Protein AF-A0A9E0KPJ3-F1 (afdb_monomer_lite)

Sequence (66 aa):
MPGWPELLIILVVVLLVFGVGRIARVGGELGKGVAAFRDGLKEGQESADKKEAAEKTSDSPDDPAV

Structure (mmCIF, N/CA/C/O backbone):
data_AF-A0A9E0KPJ3-F1
#
_entry.id   AF-A0A9E0KPJ3-F1
#
loop_
_atom_site.group_PDB
_atom_site.id
_atom_site.type_symbol
_atom_site.label_atom_id
_atom_site.label_alt_id
_atom_site.label_comp_id
_atom_site.label_asym_id
_atom_site.label_entity_id
_atom_site.label_seq_id
_atom_site.pdbx_PDB_ins_code
_atom_site.Cartn_x
_atom_site.Cartn_y
_atom_site.Cartn_z
_atom_site.occupancy
_atom_site.B_iso_or_equiv
_atom_site.auth_seq_id
_atom_site.auth_comp_id
_atom_site.auth_asym_id
_atom_site.auth_atom_id
_atom_site.pdbx_PDB_model_num
ATOM 1 N N . MET A 1 1 ? 17.504 -19.657 -2.034 1.00 80.25 1 MET A N 1
ATOM 2 C CA . MET A 1 1 ? 16.335 -18.846 -1.634 1.00 80.25 1 MET A CA 1
ATOM 3 C C . MET A 1 1 ? 16.411 -17.557 -2.426 1.00 80.25 1 MET A C 1
ATOM 5 O O . MET A 1 1 ? 17.507 -17.009 -2.455 1.00 80.25 1 MET A O 1
ATOM 9 N N . PRO A 1 2 ? 15.349 -17.127 -3.124 1.00 82.19 2 PRO A N 1
ATOM 10 C CA . PRO A 1 2 ? 15.379 -15.847 -3.826 1.00 82.19 2 PRO A CA 1
ATOM 11 C C . PRO A 1 2 ? 15.673 -14.735 -2.815 1.00 82.19 2 PRO A C 1
ATOM 13 O O . PRO A 1 2 ? 15.109 -14.730 -1.717 1.00 82.19 2 PRO A O 1
ATOM 16 N N . GLY A 1 3 ? 16.606 -13.854 -3.150 1.00 91.94 3 GLY A N 1
ATOM 17 C CA . GLY A 1 3 ? 16.950 -12.709 -2.329 1.00 91.94 3 GLY A CA 1
ATOM 18 C C . GLY A 1 3 ? 15.946 -11.569 -2.493 1.00 91.94 3 GLY A C 1
ATOM 19 O O . GLY A 1 3 ? 15.049 -11.581 -3.341 1.00 91.94 3 GLY A O 1
ATOM 20 N N . TRP A 1 4 ? 16.130 -10.538 -1.669 1.00 93.81 4 TRP A N 1
ATOM 21 C CA . TRP A 1 4 ? 15.420 -9.265 -1.800 1.00 93.81 4 TRP A CA 1
ATOM 22 C C . TRP A 1 4 ? 15.488 -8.659 -3.222 1.00 93.81 4 TRP A C 1
ATOM 24 O O . TRP A 1 4 ? 14.463 -8.140 -3.671 1.00 93.81 4 TRP A O 1
ATOM 34 N N . PRO A 1 5 ? 16.616 -8.742 -3.969 1.00 93.75 5 PRO A N 1
ATOM 35 C CA . PRO A 1 5 ? 16.689 -8.225 -5.337 1.00 93.75 5 PRO A CA 1
ATOM 36 C C . PRO A 1 5 ? 15.781 -8.968 -6.325 1.00 93.75 5 PRO A C 1
ATOM 38 O O . PRO A 1 5 ? 15.103 -8.325 -7.127 1.00 93.75 5 PRO A O 1
ATOM 41 N N . GLU A 1 6 ? 15.715 -10.303 -6.263 1.00 93.44 6 GLU A N 1
ATOM 42 C CA . GLU A 1 6 ? 14.849 -11.085 -7.151 1.00 93.44 6 GLU A CA 1
ATOM 43 C C . GLU A 1 6 ? 13.363 -10.794 -6.901 1.00 93.44 6 GLU A C 1
ATOM 45 O O . GLU A 1 6 ? 12.595 -10.665 -7.857 1.00 93.44 6 GLU A O 1
ATOM 50 N N . LEU A 1 7 ? 12.955 -10.611 -5.636 1.00 94.31 7 LEU A N 1
ATOM 51 C CA . LEU A 1 7 ? 11.583 -10.199 -5.309 1.00 94.31 7 LEU A CA 1
ATOM 52 C C . LEU A 1 7 ? 11.231 -8.821 -5.884 1.00 94.31 7 LEU A C 1
ATOM 54 O O . LEU A 1 7 ? 10.115 -8.638 -6.372 1.00 94.31 7 LEU A O 1
ATOM 58 N N . LEU A 1 8 ? 12.161 -7.862 -5.855 1.00 95.06 8 LEU A N 1
ATOM 59 C CA . LEU A 1 8 ? 11.942 -6.536 -6.441 1.00 95.06 8 LEU A CA 1
ATOM 60 C C . LEU A 1 8 ? 11.735 -6.610 -7.956 1.00 95.06 8 LEU A C 1
ATOM 62 O O . LEU A 1 8 ? 10.849 -5.937 -8.480 1.00 95.06 8 LEU A O 1
ATOM 66 N N . ILE A 1 9 ? 12.497 -7.451 -8.660 1.00 95.62 9 ILE A N 1
ATOM 67 C CA . ILE A 1 9 ? 12.327 -7.644 -10.108 1.00 95.62 9 ILE A CA 1
ATOM 68 C C . ILE A 1 9 ? 10.935 -8.209 -10.411 1.00 95.62 9 ILE A C 1
ATOM 70 O O . ILE A 1 9 ? 10.232 -7.690 -11.279 1.00 95.62 9 ILE A O 1
ATOM 74 N N . ILE A 1 10 ? 10.502 -9.227 -9.661 1.00 94.88 10 ILE A N 1
ATOM 75 C CA . ILE A 1 10 ? 9.163 -9.815 -9.813 1.00 94.88 10 ILE A CA 1
ATOM 76 C C . ILE A 1 10 ? 8.081 -8.761 -9.541 1.00 94.88 10 ILE A C 1
ATOM 78 O O . ILE A 1 10 ? 7.122 -8.651 -10.306 1.00 94.88 10 ILE A O 1
ATOM 82 N N . LEU A 1 11 ? 8.252 -7.946 -8.498 1.00 94.19 11 LEU A N 1
ATOM 83 C CA . LEU A 1 11 ? 7.324 -6.869 -8.156 1.00 94.19 11 LEU A CA 1
ATOM 84 C C . LEU A 1 11 ? 7.182 -5.853 -9.297 1.00 94.19 11 LEU A C 1
ATOM 86 O O . LEU A 1 11 ? 6.064 -5.457 -9.625 1.00 94.19 11 LEU A O 1
ATOM 90 N N . VAL A 1 12 ? 8.289 -5.463 -9.935 1.00 95.56 12 VAL A N 1
ATOM 91 C CA . VAL A 1 12 ? 8.265 -4.551 -11.090 1.00 95.56 12 VAL A CA 1
ATOM 92 C C . VAL A 1 12 ? 7.499 -5.169 -12.260 1.00 95.56 12 VAL A C 1
ATOM 94 O O . VAL A 1 12 ? 6.652 -4.497 -12.845 1.00 95.56 12 VAL A O 1
ATOM 97 N N . VAL A 1 13 ? 7.720 -6.450 -12.573 1.00 95.94 13 VAL A N 1
ATOM 98 C CA . VAL A 1 13 ? 6.981 -7.143 -13.647 1.00 95.94 13 VAL A CA 1
ATOM 99 C C . VAL A 1 13 ? 5.478 -7.167 -13.357 1.00 95.94 13 VAL A C 1
ATOM 101 O O . VAL A 1 13 ? 4.676 -6.844 -14.234 1.00 95.94 13 VAL A O 1
ATOM 104 N N . VAL A 1 14 ? 5.082 -7.477 -12.121 1.00 95.31 14 VAL A N 1
ATOM 105 C CA . VAL A 1 14 ? 3.672 -7.446 -11.699 1.00 95.31 14 VAL A CA 1
ATOM 106 C C . VAL A 1 14 ? 3.091 -6.036 -11.850 1.00 95.31 14 VAL A C 1
ATOM 108 O O . VAL A 1 14 ? 1.999 -5.879 -12.394 1.00 95.31 14 VAL A O 1
ATOM 111 N N . LEU A 1 15 ? 3.822 -4.994 -11.446 1.00 94.31 15 LEU A N 1
ATOM 112 C CA . LEU A 1 15 ? 3.378 -3.605 -11.603 1.00 94.31 15 LEU A CA 1
ATOM 113 C C . LEU A 1 15 ? 3.217 -3.195 -13.072 1.00 94.31 15 LEU A C 1
ATOM 115 O O . LEU A 1 15 ? 2.314 -2.416 -13.369 1.00 94.31 15 LEU A O 1
ATOM 119 N N . LEU A 1 16 ? 4.038 -3.717 -13.987 1.00 95.38 16 LEU A N 1
ATOM 120 C CA . LEU A 1 16 ? 3.903 -3.461 -15.425 1.00 95.38 16 LEU A CA 1
ATOM 121 C C . LEU A 1 16 ? 2.686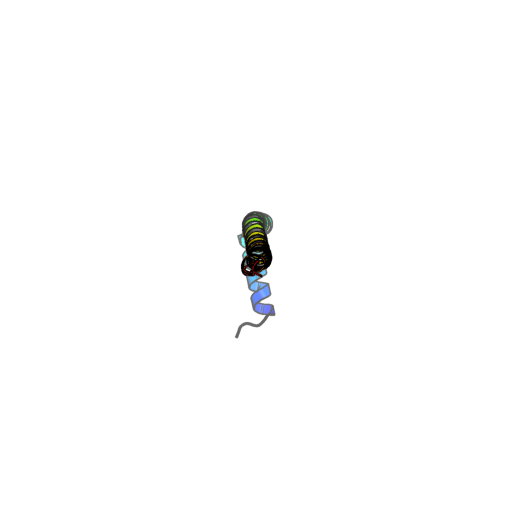 -4.172 -16.032 1.00 95.38 16 LEU A C 1
ATOM 123 O O . LEU A 1 16 ? 1.966 -3.567 -16.821 1.00 95.38 16 LEU A O 1
ATOM 127 N N . VAL A 1 17 ? 2.428 -5.426 -15.646 1.00 95.75 17 VAL A N 1
ATOM 128 C CA . VAL A 1 17 ? 1.288 -6.212 -16.158 1.00 95.75 17 VAL A CA 1
ATOM 129 C C . VAL A 1 17 ? -0.043 -5.668 -15.641 1.00 95.75 17 VAL A C 1
ATOM 131 O O . VAL A 1 17 ? -0.993 -5.490 -16.403 1.00 95.75 17 VAL A O 1
ATOM 134 N N . PHE A 1 18 ? -0.131 -5.414 -14.337 1.00 93.62 18 PHE A N 1
ATOM 135 C CA . PHE A 1 18 ? -1.371 -4.961 -13.708 1.00 93.62 18 PHE A CA 1
ATOM 136 C C . PHE A 1 18 ? -1.548 -3.440 -13.772 1.00 93.62 18 PHE A C 1
ATOM 138 O O . PHE A 1 18 ? -2.683 -2.960 -13.766 1.00 93.62 18 PHE A O 1
ATOM 145 N N . GLY A 1 19 ? -0.451 -2.687 -13.853 1.00 93.44 19 GLY A N 1
ATOM 146 C CA . GLY A 1 19 ? -0.430 -1.229 -13.807 1.00 93.44 19 GLY A CA 1
ATOM 147 C C . GLY A 1 19 ? -0.523 -0.672 -12.381 1.00 93.44 19 GLY A C 1
ATOM 148 O O . GLY A 1 19 ? -1.309 -1.136 -11.550 1.00 93.44 19 GLY A O 1
ATOM 149 N N . VAL A 1 20 ? 0.218 0.408 -12.112 1.00 90.62 20 VAL A 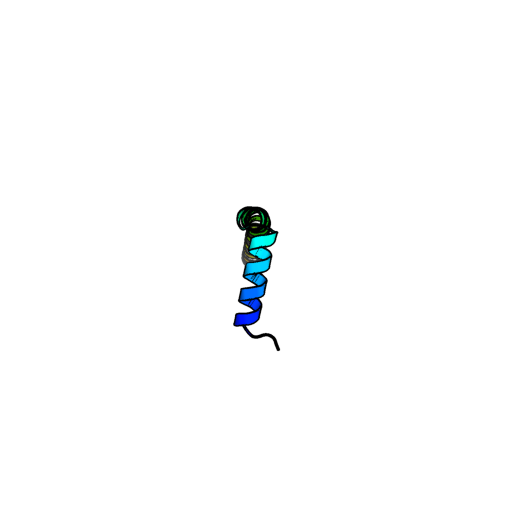N 1
ATOM 150 C CA . VAL A 1 20 ? 0.225 1.089 -10.800 1.00 90.62 20 VAL A CA 1
ATOM 151 C C . VAL A 1 20 ? -1.155 1.622 -10.391 1.00 90.62 20 VAL A C 1
ATOM 153 O O . VAL A 1 20 ? -1.518 1.562 -9.220 1.00 90.62 20 VAL A O 1
ATOM 156 N N . GLY A 1 21 ? -1.968 2.079 -11.352 1.00 93.31 21 GLY A N 1
ATOM 157 C CA . GLY A 1 21 ? -3.301 2.628 -11.080 1.00 93.31 21 GLY A CA 1
ATOM 158 C C . GLY A 1 21 ? -4.317 1.578 -10.620 1.00 93.31 21 GLY A C 1
ATOM 159 O O . GLY A 1 21 ? -5.120 1.845 -9.728 1.00 93.31 21 GLY A O 1
ATOM 160 N N . ARG A 1 22 ? -4.266 0.361 -11.180 1.00 93.19 22 ARG A N 1
ATOM 161 C CA . ARG A 1 22 ? -5.165 -0.734 -10.782 1.00 93.19 22 AR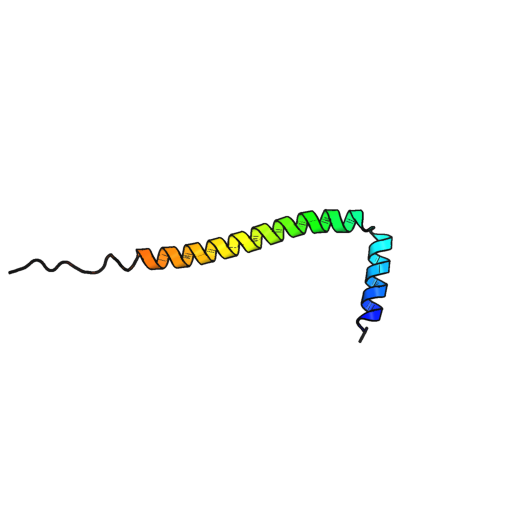G A CA 1
ATOM 162 C C . ARG A 1 22 ? -4.805 -1.256 -9.392 1.00 93.19 22 ARG A C 1
ATOM 164 O O . ARG A 1 22 ? -5.701 -1.446 -8.574 1.00 93.19 22 ARG A O 1
ATOM 171 N N . ILE A 1 23 ? -3.511 -1.410 -9.109 1.00 93.56 23 ILE A N 1
ATOM 172 C CA . ILE A 1 23 ? -3.011 -1.829 -7.792 1.00 93.56 23 ILE A CA 1
ATOM 173 C C . ILE A 1 23 ? -3.332 -0.785 -6.719 1.00 93.56 23 ILE A C 1
ATOM 175 O O . ILE A 1 23 ? -3.826 -1.153 -5.658 1.00 93.56 23 ILE A O 1
ATOM 179 N N . ALA A 1 24 ? -3.140 0.509 -6.997 1.00 93.38 24 ALA A N 1
ATOM 180 C CA . ALA A 1 24 ? -3.481 1.575 -6.055 1.00 93.38 24 ALA A CA 1
ATOM 181 C C . ALA A 1 24 ? -4.989 1.646 -5.767 1.00 93.38 24 ALA A C 1
ATOM 183 O O . ALA A 1 24 ? -5.385 1.860 -4.624 1.00 93.38 24 ALA A O 1
ATOM 184 N N . ARG A 1 25 ? -5.839 1.425 -6.779 1.00 94.50 25 ARG A N 1
ATOM 185 C CA . ARG A 1 25 ? -7.298 1.413 -6.605 1.00 94.50 25 ARG A CA 1
ATOM 186 C C . ARG A 1 25 ? -7.754 0.263 -5.705 1.00 94.50 25 ARG A C 1
ATOM 188 O O . ARG A 1 25 ? -8.439 0.508 -4.718 1.00 94.50 25 ARG A O 1
ATOM 195 N N . VAL A 1 26 ? -7.315 -0.962 -6.005 1.00 94.69 26 VAL A N 1
ATOM 196 C CA . VAL A 1 26 ? -7.647 -2.154 -5.203 1.00 94.69 26 VAL A CA 1
ATOM 197 C C . VAL A 1 26 ? -7.042 -2.050 -3.801 1.00 94.69 26 VAL A C 1
ATOM 199 O O . VAL A 1 26 ? -7.730 -2.263 -2.808 1.00 94.69 26 VAL A O 1
ATOM 202 N N . GLY A 1 27 ? -5.774 -1.651 -3.698 1.00 94.69 27 GLY A N 1
ATOM 203 C CA . GLY A 1 27 ? -5.101 -1.444 -2.417 1.00 94.69 27 GLY A CA 1
ATOM 204 C C . GLY A 1 27 ? -5.749 -0.348 -1.569 1.00 94.69 27 GLY A C 1
ATOM 205 O O . GLY A 1 27 ? -5.819 -0.489 -0.354 1.00 94.69 27 GLY A O 1
ATOM 206 N N . GLY A 1 28 ? -6.276 0.712 -2.185 1.00 95.81 28 GLY A N 1
ATOM 207 C CA . GLY A 1 28 ? -7.000 1.774 -1.488 1.00 95.81 28 GLY A CA 1
ATOM 208 C C . GLY A 1 28 ? -8.334 1.306 -0.901 1.00 95.81 28 GLY A C 1
ATOM 209 O O . GLY A 1 28 ? -8.665 1.669 0.227 1.00 95.81 28 GLY A O 1
ATOM 210 N N . GLU A 1 29 ? -9.087 0.479 -1.629 1.00 95.88 29 GLU A N 1
ATOM 211 C CA . GLU A 1 29 ? -10.340 -0.118 -1.141 1.00 95.88 29 GLU A CA 1
ATOM 212 C C . GLU A 1 29 ? -10.075 -1.116 -0.002 1.00 95.88 29 GLU A C 1
ATOM 214 O O . GLU A 1 29 ? -10.692 -1.023 1.061 1.00 95.88 29 GLU A O 1
ATOM 219 N N . LEU A 1 30 ? -9.083 -1.996 -0.173 1.00 96.50 30 LEU A N 1
ATOM 220 C CA . LEU A 1 30 ? -8.663 -2.938 0.868 1.00 96.50 30 LEU A CA 1
ATOM 221 C C . LEU A 1 30 ? -8.094 -2.220 2.098 1.00 96.50 30 LEU A C 1
ATOM 223 O O . LEU A 1 30 ? -8.416 -2.576 3.229 1.00 96.50 30 LEU A O 1
ATOM 227 N N . GLY A 1 31 ? -7.289 -1.178 1.895 1.00 95.44 31 GLY A N 1
ATOM 228 C CA . GLY A 1 31 ? -6.670 -0.402 2.967 1.00 95.44 31 GLY A CA 1
ATOM 229 C C . GLY A 1 31 ? -7.695 0.292 3.858 1.00 95.44 31 GLY A C 1
ATOM 230 O O . GLY A 1 31 ? -7.539 0.286 5.076 1.00 95.44 31 GLY A O 1
ATOM 231 N N . LYS A 1 32 ? -8.780 0.820 3.279 1.00 95.88 32 LYS A N 1
ATOM 232 C CA . LYS A 1 32 ? -9.899 1.390 4.047 1.00 95.88 32 LYS A CA 1
ATOM 233 C C . LYS A 1 32 ? -10.611 0.336 4.896 1.00 95.88 32 LYS A C 1
ATOM 235 O O . LYS A 1 32 ? -10.902 0.603 6.057 1.00 95.88 32 LYS A O 1
ATOM 240 N N . GLY A 1 33 ? -10.845 -0.859 4.347 1.00 96.44 33 GLY A N 1
ATOM 241 C CA . GLY A 1 33 ? -11.439 -1.972 5.096 1.00 96.44 33 GLY A CA 1
ATOM 242 C C . GLY A 1 33 ? -10.556 -2.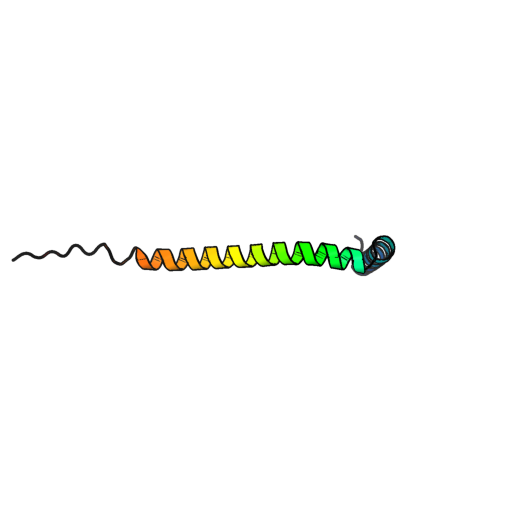433 6.257 1.00 96.44 33 GLY A C 1
ATOM 243 O O . GLY A 1 33 ? -11.033 -2.590 7.378 1.00 96.44 33 GLY A O 1
ATOM 244 N N . VAL A 1 34 ? -9.249 -2.571 6.016 1.00 96.06 34 VAL A N 1
ATOM 245 C CA . VAL A 1 34 ? -8.275 -2.922 7.062 1.00 96.06 34 VAL A CA 1
ATOM 246 C C . VAL A 1 34 ? -8.162 -1.815 8.114 1.00 96.06 34 VAL A C 1
ATOM 248 O O . VAL A 1 34 ? -8.051 -2.125 9.296 1.00 96.06 34 VAL A O 1
ATOM 251 N N . ALA A 1 35 ? -8.209 -0.538 7.722 1.00 95.69 35 ALA A N 1
ATOM 252 C CA . ALA A 1 35 ? -8.201 0.584 8.662 1.00 95.69 35 ALA A CA 1
ATOM 253 C C . ALA A 1 35 ? -9.430 0.549 9.583 1.00 95.69 35 ALA A C 1
ATOM 255 O O . ALA A 1 35 ? -9.262 0.494 10.796 1.00 95.69 35 ALA A O 1
ATOM 256 N N . ALA A 1 36 ? -10.636 0.439 9.017 1.00 95.38 36 ALA A N 1
ATOM 257 C CA . ALA A 1 36 ? -11.872 0.324 9.792 1.00 95.38 36 ALA A CA 1
ATOM 258 C C . ALA A 1 36 ? -11.873 -0.903 10.721 1.00 95.38 36 ALA A C 1
ATOM 260 O O . ALA A 1 36 ? -12.338 -0.826 11.855 1.00 95.38 36 ALA A O 1
ATOM 261 N N . PHE A 1 37 ? -11.304 -2.027 10.271 1.00 94.94 37 PHE A N 1
ATOM 262 C CA . PHE A 1 37 ? -11.146 -3.219 11.104 1.00 94.94 37 PHE A CA 1
ATOM 263 C C . PHE A 1 37 ? -10.189 -2.982 12.281 1.00 94.94 37 PHE A C 1
ATOM 265 O O . PHE A 1 37 ? -10.491 -3.359 13.411 1.00 94.94 37 PHE A O 1
ATOM 272 N N . ARG A 1 38 ? -9.044 -2.330 12.040 1.00 93.88 38 ARG A N 1
ATOM 273 C CA . ARG A 1 38 ? -8.085 -1.979 13.101 1.00 93.88 38 ARG A CA 1
ATOM 274 C C . ARG A 1 38 ? -8.685 -1.005 14.109 1.00 93.88 38 ARG A C 1
ATOM 276 O O . ARG A 1 38 ? -8.417 -1.154 15.298 1.00 93.88 38 ARG A O 1
ATOM 283 N N . ASP A 1 39 ? -9.473 -0.043 13.647 1.00 93.62 39 ASP A N 1
ATOM 284 C CA . ASP A 1 39 ? -10.122 0.942 14.511 1.00 93.62 39 ASP A CA 1
ATOM 285 C C . ASP A 1 39 ? -11.225 0.290 15.358 1.00 93.62 39 ASP A C 1
ATOM 287 O O . ASP A 1 39 ? -11.230 0.462 16.575 1.00 93.62 39 ASP A O 1
ATOM 291 N N . GLY A 1 40 ? -12.058 -0.574 14.768 1.00 92.25 40 GLY A N 1
ATOM 292 C CA . GLY A 1 40 ? -13.074 -1.330 15.509 1.00 92.25 40 GLY A CA 1
ATOM 293 C C . GLY A 1 40 ? -12.492 -2.287 16.559 1.00 92.25 40 GLY A C 1
ATOM 294 O O . GLY A 1 40 ? -13.060 -2.440 17.638 1.00 92.25 40 GLY A O 1
ATOM 295 N N . LEU A 1 41 ? -11.328 -2.898 16.295 1.00 91.81 41 LEU A N 1
ATOM 296 C CA . LEU A 1 41 ? -10.628 -3.714 17.299 1.00 91.81 41 LEU A CA 1
ATOM 297 C C . LEU A 1 41 ? -10.130 -2.880 18.488 1.00 91.81 41 LEU A C 1
ATOM 299 O O . LEU A 1 41 ? -10.202 -3.342 19.626 1.00 91.81 41 LEU A O 1
ATOM 303 N N . LYS A 1 42 ? -9.639 -1.660 18.238 1.00 89.69 42 LYS A N 1
ATOM 304 C CA . LYS A 1 42 ? -9.198 -0.743 19.299 1.00 89.69 42 LYS A CA 1
ATOM 305 C C . LYS A 1 42 ? -10.370 -0.238 20.132 1.00 89.69 42 LYS A C 1
ATOM 307 O O . LYS A 1 42 ? -10.291 -0.273 21.354 1.00 89.69 42 LYS A O 1
ATOM 312 N N . GLU A 1 43 ? -11.459 0.169 19.484 1.00 85.31 43 GLU A N 1
ATOM 313 C CA . GLU A 1 43 ? -12.677 0.624 20.163 1.00 85.31 43 GLU A CA 1
ATOM 314 C C . GLU A 1 43 ? -13.308 -0.498 21.004 1.00 85.31 43 GLU A C 1
ATOM 316 O O . GLU A 1 43 ? -13.767 -0.258 22.121 1.00 85.31 43 GLU A O 1
ATOM 321 N N . GLY A 1 44 ? -13.256 -1.745 20.522 1.00 78.94 44 GLY A N 1
ATOM 322 C CA . GLY A 1 44 ? -13.671 -2.923 21.285 1.00 78.94 44 GLY A CA 1
ATOM 323 C C . GLY A 1 44 ? -12.798 -3.201 22.514 1.00 78.94 44 GLY A C 1
ATOM 324 O O . GLY A 1 44 ? -13.331 -3.570 23.560 1.00 78.94 44 GLY A O 1
ATOM 325 N N . GLN A 1 45 ? -11.479 -2.989 22.426 1.00 77.00 45 GLN A N 1
ATOM 326 C CA . GLN A 1 45 ? -10.585 -3.089 23.589 1.00 77.00 45 GLN A CA 1
ATOM 327 C C . GLN A 1 45 ? -10.821 -1.960 24.601 1.00 77.00 45 GLN A C 1
ATOM 329 O O . GLN A 1 45 ? -10.882 -2.225 25.798 1.00 77.00 45 GLN A O 1
ATOM 334 N N . GLU A 1 46 ? -11.003 -0.722 24.140 1.00 71.69 46 GLU A N 1
ATOM 335 C CA . GLU A 1 46 ? -11.273 0.426 25.018 1.00 71.69 46 GLU A CA 1
ATOM 336 C C . GLU A 1 46 ? -12.651 0.315 25.696 1.00 71.69 46 GLU A C 1
ATOM 338 O O . GLU A 1 46 ? -12.810 0.632 26.875 1.00 71.69 46 GLU A O 1
ATOM 343 N N . SER A 1 47 ? -13.646 -0.225 24.988 1.00 62.41 47 SER A N 1
ATOM 344 C CA . SER A 1 47 ? -14.978 -0.498 25.546 1.00 62.41 47 SER A 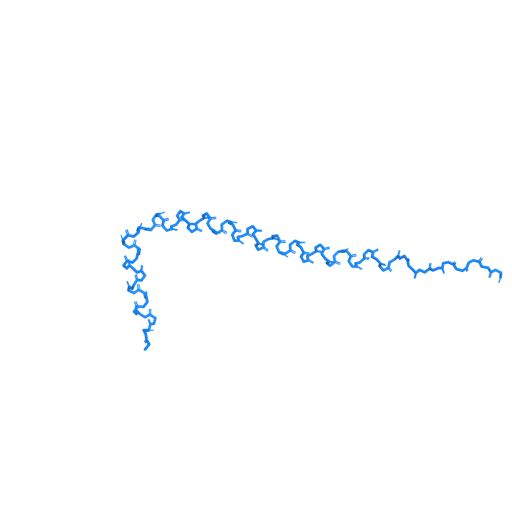CA 1
ATOM 345 C C . SER A 1 47 ? -14.975 -1.632 26.577 1.00 62.41 47 SER A C 1
ATOM 347 O O . SER A 1 47 ? -15.789 -1.613 27.501 1.00 62.41 47 SER A O 1
ATOM 349 N N . ALA A 1 48 ? -14.075 -2.611 26.441 1.00 60.84 48 ALA A N 1
ATOM 350 C CA . ALA A 1 48 ? -13.895 -3.671 27.431 1.00 60.84 48 ALA A CA 1
ATOM 351 C C . ALA A 1 48 ? -13.284 -3.124 28.734 1.00 60.84 48 ALA A C 1
ATOM 353 O O . ALA A 1 48 ? -13.817 -3.395 29.807 1.00 60.84 48 ALA A O 1
ATOM 354 N N . ASP A 1 49 ? -12.262 -2.268 28.629 1.00 59.97 49 ASP A N 1
ATOM 355 C CA . ASP A 1 49 ? -11.606 -1.615 29.774 1.00 59.97 49 ASP A CA 1
ATOM 356 C C . ASP A 1 49 ? -12.575 -0.691 30.544 1.00 59.97 49 ASP A C 1
ATOM 358 O O . ASP A 1 49 ? -12.642 -0.698 31.775 1.00 59.97 49 ASP A O 1
ATOM 362 N N . LYS A 1 50 ? -13.444 0.031 29.821 1.00 58.56 50 LYS A N 1
ATOM 363 C CA . LYS A 1 50 ? -14.439 0.929 30.431 1.00 58.56 50 LYS A CA 1
ATOM 364 C C . LYS A 1 50 ? -15.600 0.206 31.121 1.00 58.56 50 LYS A C 1
ATOM 366 O O . LYS A 1 50 ? -16.230 0.781 32.010 1.00 58.56 50 LYS A O 1
ATOM 371 N N . LYS A 1 51 ? -15.907 -1.033 30.721 1.00 57.78 51 LYS A N 1
ATOM 372 C CA . LYS A 1 51 ? -16.980 -1.839 31.324 1.00 57.78 51 LYS A CA 1
ATOM 373 C C . LYS A 1 51 ? -16.538 -2.478 32.645 1.00 57.78 51 LYS A C 1
ATOM 375 O O . LYS A 1 51 ? -17.351 -2.598 33.556 1.00 57.78 51 LYS A O 1
ATOM 380 N N . GLU A 1 52 ? -15.250 -2.782 32.789 1.00 56.91 52 GLU A N 1
ATOM 381 C CA . GLU A 1 52 ? -14.669 -3.348 34.015 1.00 56.91 52 GLU A CA 1
ATOM 382 C C . GLU A 1 52 ? -14.611 -2.334 35.177 1.00 56.91 52 GLU A C 1
ATOM 384 O O . GLU A 1 52 ? -14.717 -2.707 36.346 1.00 56.91 52 GLU A O 1
ATOM 389 N N . ALA A 1 53 ? -14.534 -1.033 34.872 1.00 56.50 53 ALA A N 1
ATOM 390 C CA . ALA A 1 53 ? -14.575 0.034 35.876 1.00 56.50 53 ALA A CA 1
ATOM 391 C C . ALA A 1 53 ? -15.983 0.301 36.454 1.00 56.50 53 ALA A C 1
ATOM 393 O O . ALA A 1 53 ? -16.093 0.891 37.527 1.00 56.50 53 ALA A O 1
ATOM 394 N N . ALA A 1 54 ? -17.054 -0.132 35.775 1.00 55.44 54 ALA A N 1
ATOM 395 C CA . ALA A 1 54 ? -18.436 0.112 36.201 1.00 55.44 54 ALA A CA 1
ATOM 396 C C . ALA A 1 54 ? -19.020 -0.994 37.105 1.00 55.44 54 ALA A C 1
ATOM 398 O O . ALA A 1 54 ? -19.991 -0.737 37.811 1.00 55.44 54 ALA A O 1
ATOM 399 N N . GLU A 1 55 ? -18.432 -2.199 37.136 1.00 54.69 55 GLU A N 1
ATOM 400 C CA . GLU A 1 55 ? -18.907 -3.302 37.996 1.00 54.69 55 GLU A CA 1
ATOM 401 C C . GLU A 1 55 ? -18.281 -3.329 39.404 1.00 54.69 55 GLU A C 1
ATOM 403 O O . GLU A 1 55 ? -18.809 -3.994 40.289 1.00 54.69 55 GLU A O 1
ATOM 408 N N . LYS A 1 56 ? -17.213 -2.564 39.686 1.00 53.78 56 LYS A N 1
ATOM 409 C CA . LYS A 1 56 ? -16.578 -2.524 41.027 1.00 53.78 56 LYS A CA 1
ATOM 410 C C . LYS A 1 56 ? -17.177 -1.506 42.013 1.00 53.78 56 LYS A C 1
ATOM 412 O O . LYS A 1 56 ? -16.580 -1.234 43.051 1.00 53.78 56 LYS A O 1
ATOM 417 N N . THR A 1 57 ? -18.353 -0.946 41.733 1.00 50.94 57 THR A N 1
ATOM 418 C CA . THR A 1 57 ? -19.079 -0.052 42.660 1.00 50.94 57 THR A CA 1
ATOM 419 C C . THR A 1 57 ? -20.526 -0.522 42.827 1.00 50.94 57 THR A C 1
ATOM 421 O O . THR A 1 57 ? -21.469 0.234 42.644 1.00 50.94 57 THR A O 1
ATOM 424 N N . SER A 1 58 ? -20.741 -1.807 43.109 1.00 56.22 58 SER A N 1
ATOM 425 C CA . SER A 1 58 ? -22.057 -2.293 43.552 1.00 56.22 58 SER A CA 1
ATOM 426 C C . SER A 1 58 ? -21.962 -3.568 44.396 1.00 56.22 58 SER A C 1
ATOM 428 O O . SER A 1 58 ? -22.814 -4.439 44.311 1.00 56.22 58 SER A O 1
ATOM 430 N N . ASP A 1 59 ? -20.909 -3.686 45.209 1.00 54.81 59 ASP A N 1
ATOM 431 C CA . ASP A 1 59 ? -20.878 -4.648 46.317 1.00 54.81 59 ASP A CA 1
ATOM 432 C C . ASP A 1 59 ? -20.125 -4.031 47.504 1.00 54.81 59 ASP A C 1
ATOM 434 O O . ASP A 1 59 ? -18.967 -4.304 47.807 1.00 54.81 59 ASP A O 1
ATOM 438 N N . SER A 1 60 ? -20.772 -3.063 48.137 1.00 56.53 60 SER A N 1
ATOM 439 C CA . SER A 1 60 ? -20.607 -2.843 49.567 1.00 56.53 60 SER A CA 1
ATOM 440 C C . SER A 1 60 ? -22.024 -2.844 50.101 1.00 56.53 60 SER A C 1
ATOM 442 O O . SER A 1 60 ? -22.732 -1.859 49.900 1.00 56.53 60 SER A O 1
ATOM 444 N N . PRO A 1 61 ? -22.487 -3.965 50.673 1.00 59.59 61 PRO A N 1
ATOM 445 C CA . PRO A 1 61 ? -23.666 -3.946 51.507 1.00 59.59 61 PRO A CA 1
ATOM 446 C C . PRO A 1 61 ? -23.426 -2.904 52.597 1.00 59.59 61 PRO A C 1
ATOM 448 O O . PRO A 1 61 ? -22.570 -3.076 53.465 1.00 59.59 61 PRO A O 1
ATOM 451 N N . ASP A 1 62 ? -24.142 -1.787 52.493 1.00 61.94 62 ASP A N 1
ATOM 452 C CA . ASP A 1 62 ? -24.513 -1.002 53.652 1.00 61.94 62 ASP A CA 1
ATOM 453 C C . ASP A 1 62 ? -25.003 -1.995 54.713 1.00 61.94 62 ASP A C 1
ATOM 455 O O . ASP A 1 62 ? -26.008 -2.681 54.509 1.00 61.94 62 ASP A O 1
ATOM 459 N N . ASP A 1 63 ? -24.291 -2.083 55.832 1.00 63.44 63 ASP A N 1
ATOM 460 C CA . ASP A 1 63 ? -24.813 -2.667 57.062 1.00 63.44 63 ASP A CA 1
ATOM 461 C C . ASP A 1 63 ? -25.252 -1.493 57.956 1.00 63.44 63 ASP A C 1
ATOM 463 O O . ASP A 1 63 ? -24.433 -0.901 58.667 1.00 63.44 63 ASP A O 1
ATOM 467 N N . PRO A 1 64 ? -26.518 -1.040 57.852 1.00 73.19 64 PRO A N 1
ATOM 468 C CA . PRO A 1 64 ? -27.088 -0.063 58.758 1.00 73.19 64 PRO A CA 1
ATOM 469 C C . PRO A 1 64 ? -27.743 -0.805 59.924 1.00 73.19 64 PRO A C 1
ATOM 471 O O . PRO A 1 64 ? -28.938 -1.094 59.876 1.00 73.19 64 PRO A O 1
ATOM 474 N N . ALA A 1 65 ? -27.008 -1.109 60.993 1.00 59.41 65 ALA A N 1
ATOM 475 C CA . ALA A 1 65 ? -27.650 -1.605 62.207 1.00 59.41 65 ALA A CA 1
ATOM 476 C C . ALA A 1 65 ? -26.819 -1.373 63.483 1.00 59.41 65 ALA A C 1
ATOM 478 O O . ALA A 1 65 ? -25.747 -1.946 63.638 1.00 59.41 65 ALA A O 1
ATOM 479 N N . VAL A 1 66 ? -27.441 -0.601 64.391 1.00 49.47 66 VAL A N 1
ATOM 480 C CA . VAL A 1 66 ? -27.338 -0.552 65.873 1.00 49.47 66 VAL A CA 1
ATOM 481 C C . VAL A 1 66 ? -26.024 -0.1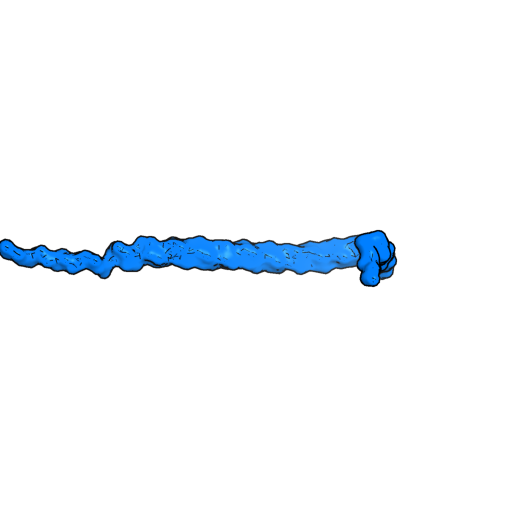93 66.570 1.00 49.47 66 VAL A C 1
ATOM 483 O O . VAL A 1 66 ? -25.068 -0.991 66.575 1.00 49.47 66 VAL A O 1
#

pLDDT: mean 81.99, std 16.62, range [49.47, 96.5]

Foldseek 3Di:
DDDPVNVVVVVVVVCVVCPPVNCCVVCVVVVVVVVVVVVVVVVVVVVVVVVVVVVPPPPDPDPPDD

Secondary structure (DSSP, 8-state):
---HHHHHHHHHHHHHHH-HHHHHHHHHHHHHHHHHHHHHHHHHHHHHHHHHTTSSSS--------

Radius of gyration: 26.38 Å; chains: 1; bounding box: 45×22×82 Å